Protein AF-A0A4P9Y910-F1 (afdb_monomer_lite)

Organism: Rozella allomycis (strain CSF55) (NCBI:txid988480)

pLDDT: mean 79.02, std 15.88, range [33.16, 93.31]

Radius of gyration: 17.17 Å; chains: 1; bounding box: 32×49×40 Å

Foldseek 3Di:
DVVVVVVVPPPPPPDDDPDPDPVVQQVCCVPPPQVVVCVVCVVVVWNKHKAADDPPPLQDDRFGMWIWTADPDPVGIDTAATEHEDACVLQDDPDPLVVLLVVLVPDPDPVSNRSVVQVVVRVVRCVSNVHNDGHYDRRD

Sequence (140 aa):
SFCDKLEEEILVKEKDFPCSCEAEVEECLRRYIYESVESCLNNMGIKSSIGKPGGESHLIGAVDAIWMTGEATKVYSKPKGTIEVKTPWALGDVGDIIATYQRESQLKEHHHKKIYKAVNQVYGYMSVNSHKYGVLTSYN

Structure (mmCIF, N/CA/C/O backbone):
data_AF-A0A4P9Y910-F1
#
_entry.id   AF-A0A4P9Y910-F1
#
loop_
_atom_site.group_PDB
_atom_site.id
_atom_site.type_symbol
_atom_site.label_atom_id
_atom_site.label_alt_id
_atom_site.label_comp_id
_atom_site.label_asym_id
_atom_site.label_entity_id
_atom_site.label_seq_id
_atom_site.pdbx_PDB_ins_code
_atom_site.Cartn_x
_atom_site.Cartn_y
_atom_site.Cartn_z
_atom_site.occupancy
_atom_site.B_iso_or_equiv
_atom_site.auth_seq_id
_atom_site.auth_comp_id
_atom_site.auth_asym_id
_atom_site.auth_atom_id
_atom_site.pdbx_PDB_model_num
ATOM 1 N N . SER A 1 1 ? 8.762 -36.152 -6.703 1.00 47.84 1 SER A N 1
ATOM 2 C CA . SER A 1 1 ? 8.072 -34.956 -7.207 1.00 47.84 1 SER A CA 1
ATOM 3 C C . SER A 1 1 ? 8.776 -33.750 -6.608 1.00 47.84 1 SER A C 1
ATOM 5 O O . SER A 1 1 ? 9.021 -33.751 -5.412 1.00 47.84 1 SER A O 1
ATOM 7 N N . PHE A 1 2 ? 9.233 -32.801 -7.429 1.00 33.16 2 PHE A N 1
ATOM 8 C CA . PHE A 1 2 ? 9.904 -31.573 -6.965 1.00 33.16 2 PHE A CA 1
ATOM 9 C C . PHE A 1 2 ? 8.909 -30.612 -6.278 1.00 33.16 2 PHE A C 1
ATOM 11 O O . PHE A 1 2 ? 9.324 -29.712 -5.559 1.00 33.16 2 PHE A O 1
ATOM 18 N N . CYS A 1 3 ? 7.603 -30.848 -6.463 1.00 38.75 3 CYS A N 1
ATOM 19 C CA . CYS A 1 3 ? 6.517 -30.084 -5.853 1.00 38.75 3 CYS A CA 1
ATOM 20 C C . CYS A 1 3 ? 6.356 -30.379 -4.356 1.00 38.75 3 CYS A C 1
ATOM 22 O O . CYS A 1 3 ? 6.169 -29.452 -3.582 1.00 38.75 3 CYS A O 1
ATOM 24 N N . ASP A 1 4 ? 6.550 -31.626 -3.928 1.00 39.38 4 ASP A N 1
ATOM 25 C CA . ASP A 1 4 ? 6.285 -32.028 -2.538 1.00 39.38 4 ASP A CA 1
ATOM 26 C C . ASP A 1 4 ? 7.339 -31.468 -1.560 1.00 39.38 4 ASP A C 1
ATOM 28 O O . ASP A 1 4 ? 7.078 -31.313 -0.374 1.00 39.38 4 ASP A O 1
ATOM 32 N N . LYS A 1 5 ? 8.535 -31.118 -2.062 1.00 39.94 5 LYS A N 1
ATOM 33 C CA . LYS A 1 5 ? 9.598 -30.477 -1.265 1.00 39.94 5 LYS A CA 1
ATOM 34 C C . LYS A 1 5 ? 9.425 -28.966 -1.112 1.00 39.94 5 LYS A C 1
ATOM 36 O O . LYS A 1 5 ? 10.033 -28.397 -0.215 1.00 39.94 5 LYS A O 1
ATOM 41 N N . LEU A 1 6 ? 8.633 -28.323 -1.974 1.00 40.09 6 LEU A N 1
ATOM 42 C CA . LEU A 1 6 ? 8.326 -26.895 -1.844 1.00 40.09 6 LEU A CA 1
ATOM 43 C C . LEU A 1 6 ? 7.211 -26.646 -0.817 1.00 40.09 6 LEU A C 1
ATOM 45 O O . LEU A 1 6 ? 7.155 -25.574 -0.224 1.00 40.09 6 LEU A O 1
ATOM 49 N N . GLU A 1 7 ? 6.343 -27.635 -0.594 1.00 42.47 7 GLU A N 1
ATOM 50 C CA . GLU A 1 7 ? 5.250 -27.545 0.381 1.00 42.47 7 GLU A CA 1
ATOM 51 C C . GLU A 1 7 ? 5.733 -27.710 1.835 1.00 42.47 7 GLU A C 1
ATOM 53 O O . GLU A 1 7 ? 5.081 -27.221 2.755 1.00 42.47 7 GLU A O 1
ATOM 58 N N . GLU A 1 8 ? 6.905 -28.318 2.060 1.00 40.69 8 GLU A N 1
ATOM 59 C CA . GLU A 1 8 ? 7.485 -28.486 3.403 1.00 40.69 8 GLU A CA 1
ATOM 60 C C . GLU A 1 8 ? 8.198 -27.232 3.953 1.00 40.69 8 GLU A C 1
ATOM 62 O O . GLU A 1 8 ? 8.390 -27.135 5.165 1.00 40.69 8 GLU A O 1
ATOM 67 N N . GLU A 1 9 ? 8.550 -26.242 3.121 1.00 45.66 9 GLU A N 1
ATOM 68 C CA . GLU A 1 9 ? 9.309 -25.052 3.560 1.00 45.66 9 GLU A CA 1
ATOM 69 C C . GLU A 1 9 ? 8.456 -23.820 3.925 1.00 45.66 9 GLU A C 1
ATOM 71 O O . GLU A 1 9 ? 9.005 -22.805 4.351 1.00 45.66 9 GLU A O 1
ATOM 76 N N . ILE A 1 10 ? 7.121 -23.895 3.855 1.00 48.81 10 ILE A N 1
ATOM 77 C CA . ILE A 1 10 ? 6.226 -22.802 4.299 1.00 48.81 10 ILE A CA 1
ATOM 78 C C . ILE A 1 10 ? 5.144 -23.331 5.249 1.00 48.81 10 ILE A C 1
ATOM 80 O O . ILE A 1 10 ? 3.969 -22.988 5.174 1.00 48.81 10 ILE A O 1
ATOM 84 N N . LEU A 1 11 ? 5.543 -24.166 6.205 1.00 41.91 11 LEU A N 1
ATOM 85 C CA . LEU A 1 11 ? 4.803 -24.322 7.457 1.00 41.91 11 LEU A CA 1
ATOM 86 C C . LEU A 1 11 ? 5.381 -23.323 8.460 1.00 41.91 11 LEU A C 1
ATOM 88 O O . LEU A 1 11 ? 6.145 -23.673 9.363 1.00 41.91 11 LEU A O 1
ATOM 92 N N . VAL A 1 12 ? 5.020 -22.048 8.280 1.00 46.97 12 VAL A N 1
ATOM 93 C CA . VAL A 1 12 ? 5.132 -21.050 9.347 1.00 46.97 12 VAL A CA 1
ATOM 94 C C . VAL A 1 12 ? 4.253 -21.569 10.475 1.00 46.97 12 VAL A C 1
ATOM 96 O O . VAL A 1 12 ? 3.027 -21.521 10.403 1.00 46.97 12 VAL A O 1
ATOM 99 N N . LYS A 1 13 ? 4.885 -22.167 11.487 1.00 42.03 13 LYS A N 1
ATOM 100 C CA . LYS A 1 13 ? 4.205 -22.554 12.716 1.00 42.03 13 LYS A CA 1
ATOM 101 C C . LYS A 1 13 ? 3.514 -21.307 13.254 1.00 42.03 13 LYS A C 1
ATOM 103 O O . LYS A 1 13 ? 4.182 -20.354 13.646 1.00 42.03 13 LYS A O 1
ATOM 108 N N . GLU A 1 14 ? 2.186 -21.336 13.272 1.00 47.53 14 GLU A N 1
ATOM 109 C CA . GLU A 1 14 ? 1.363 -20.437 14.069 1.00 47.53 14 GLU A CA 1
ATOM 110 C C . GLU A 1 14 ? 1.918 -20.426 15.504 1.00 47.53 14 GLU A C 1
ATOM 112 O O . GLU A 1 14 ? 1.683 -21.387 16.238 1.00 47.53 14 GLU A O 1
ATOM 117 N N . LYS A 1 15 ? 2.702 -19.402 15.887 1.00 43.38 15 LYS A N 1
ATOM 118 C CA . LYS A 1 15 ? 2.640 -18.738 17.210 1.00 43.38 15 LYS A CA 1
ATOM 119 C C . LYS A 1 15 ? 3.746 -17.755 17.588 1.00 43.38 15 LYS A C 1
ATOM 121 O O . LYS A 1 15 ? 3.558 -17.105 18.607 1.00 43.38 15 LYS A O 1
ATOM 126 N N . ASP A 1 16 ? 4.795 -17.541 16.804 1.00 50.06 16 ASP A N 1
ATOM 127 C CA . ASP A 1 16 ? 5.765 -16.482 17.114 1.00 50.06 16 ASP A CA 1
ATOM 128 C C . ASP A 1 16 ? 5.910 -15.555 15.910 1.00 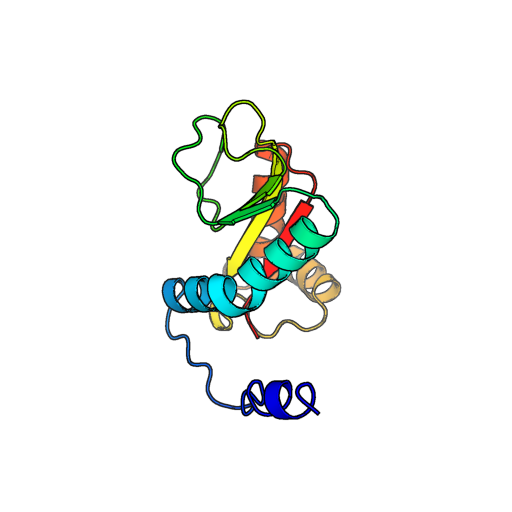50.06 16 ASP A C 1
ATOM 130 O O . ASP A 1 16 ? 6.479 -15.935 14.890 1.00 50.06 16 ASP A O 1
ATOM 134 N N . PHE A 1 17 ? 5.360 -14.343 16.011 1.00 56.03 17 PHE A N 1
ATOM 135 C CA . PHE A 1 17 ? 5.617 -13.284 15.038 1.00 56.03 17 PHE A CA 1
ATOM 136 C C . PHE A 1 17 ? 7.110 -12.932 15.098 1.00 56.03 17 PHE A C 1
ATOM 138 O O . PHE A 1 17 ? 7.552 -12.409 16.122 1.00 56.03 17 PHE A O 1
ATOM 145 N N . PRO A 1 18 ? 7.909 -13.179 14.042 1.00 64.75 18 PRO A N 1
ATOM 146 C CA . PRO A 1 18 ? 9.345 -12.910 14.079 1.00 64.75 18 PRO A CA 1
ATOM 147 C C . PRO A 1 18 ? 9.671 -11.416 13.925 1.00 64.75 18 PRO A C 1
ATOM 149 O O . PRO A 1 18 ? 10.840 -11.046 13.955 1.00 64.75 18 PRO A O 1
ATOM 152 N N . CYS A 1 19 ? 8.660 -10.560 13.740 1.00 71.00 19 CYS A N 1
ATOM 153 C CA . CYS A 1 19 ? 8.831 -9.134 13.498 1.00 71.00 19 CYS A CA 1
ATOM 154 C C . CYS A 1 19 ? 8.508 -8.328 14.765 1.00 71.00 19 CYS A C 1
ATOM 156 O O . CYS A 1 19 ? 7.365 -8.260 15.210 1.00 71.00 19 CYS A O 1
ATOM 158 N N . SER A 1 20 ? 9.525 -7.681 15.315 1.00 74.94 20 SER A N 1
ATOM 159 C CA . SER A 1 20 ? 9.494 -6.753 16.447 1.00 74.94 20 SER A CA 1
ATOM 160 C C . SER A 1 20 ? 9.366 -5.282 16.029 1.00 74.94 20 SER A C 1
ATOM 162 O O . SER A 1 20 ? 9.045 -4.426 16.855 1.00 74.94 20 SER A O 1
ATOM 164 N N . CYS A 1 21 ? 9.589 -4.970 14.748 1.00 77.88 21 CYS A N 1
ATOM 165 C CA . CYS A 1 21 ? 9.527 -3.607 14.221 1.00 77.88 21 CYS A CA 1
ATOM 166 C C . CYS A 1 21 ? 9.016 -3.542 12.771 1.00 77.88 21 CYS A C 1
ATOM 168 O O . CYS A 1 21 ? 8.931 -4.554 12.079 1.00 77.88 21 CYS A O 1
ATOM 170 N N . GLU A 1 22 ? 8.695 -2.332 12.298 1.00 77.19 22 GLU A N 1
ATOM 171 C CA . GLU A 1 22 ? 8.226 -2.088 10.921 1.00 77.19 22 GLU A CA 1
ATOM 172 C C . GLU A 1 22 ? 9.245 -2.530 9.864 1.00 77.19 22 GLU A C 1
ATOM 174 O O . GLU A 1 22 ? 8.857 -3.141 8.876 1.00 77.19 22 GLU A O 1
ATOM 179 N N . ALA A 1 23 ? 10.544 -2.315 10.096 1.00 82.12 23 ALA A N 1
ATOM 180 C CA . ALA A 1 23 ? 11.588 -2.710 9.147 1.00 82.12 23 ALA A CA 1
ATOM 181 C C . ALA A 1 23 ? 11.640 -4.233 8.917 1.00 82.12 23 ALA A C 1
ATOM 183 O O . ALA A 1 23 ? 11.863 -4.685 7.797 1.00 82.12 23 ALA A O 1
ATOM 184 N N . GLU A 1 24 ? 11.399 -5.036 9.957 1.00 83.88 24 GLU A N 1
ATOM 185 C CA . GLU A 1 24 ? 11.332 -6.498 9.828 1.00 83.88 24 GLU A CA 1
ATOM 186 C C . GLU A 1 24 ? 10.066 -6.938 9.087 1.00 83.88 24 GLU A C 1
ATOM 188 O O . GLU A 1 24 ? 10.122 -7.862 8.278 1.00 83.88 24 GLU A O 1
ATOM 193 N N . VAL A 1 25 ? 8.939 -6.250 9.308 1.00 82.75 25 VAL A N 1
ATOM 194 C CA . VAL A 1 25 ? 7.706 -6.485 8.542 1.00 82.75 25 VAL A CA 1
ATOM 195 C C . VAL A 1 25 ? 7.923 -6.169 7.060 1.00 82.75 25 VAL A C 1
ATOM 197 O O . VAL A 1 25 ? 7.529 -6.955 6.200 1.00 82.75 25 VAL A O 1
ATOM 200 N N . GLU A 1 26 ? 8.576 -5.050 6.743 1.00 83.44 26 GLU A N 1
ATOM 201 C CA . GLU A 1 26 ? 8.911 -4.670 5.366 1.00 83.44 26 GLU A CA 1
ATOM 202 C C . GLU A 1 26 ? 9.811 -5.705 4.674 1.00 83.44 26 GLU A C 1
ATOM 204 O O . GLU A 1 26 ? 9.567 -6.048 3.515 1.00 83.44 26 GLU A O 1
ATOM 209 N N . GLU A 1 27 ? 10.826 -6.222 5.372 1.00 85.25 27 GLU A N 1
ATOM 210 C CA . GLU A 1 27 ? 11.735 -7.243 4.838 1.00 85.25 27 GLU A CA 1
ATOM 211 C C . GLU A 1 27 ? 11.003 -8.567 4.576 1.00 85.25 27 GLU A C 1
ATOM 213 O O . GLU A 1 27 ? 11.161 -9.183 3.519 1.00 85.25 27 GLU A O 1
ATOM 218 N N . CYS A 1 28 ? 10.133 -8.990 5.496 1.00 86.12 28 CYS A N 1
ATOM 219 C CA . CYS A 1 28 ? 9.292 -10.163 5.281 1.00 86.12 28 CYS A CA 1
ATOM 220 C C . CYS A 1 28 ? 8.327 -9.970 4.102 1.00 86.12 28 CYS A C 1
ATOM 222 O O . CYS A 1 28 ? 8.207 -10.855 3.253 1.00 86.12 28 CYS A O 1
ATOM 224 N N . LEU A 1 29 ? 7.685 -8.804 3.993 1.00 87.25 29 LEU A N 1
ATOM 225 C CA . LEU A 1 29 ? 6.824 -8.477 2.856 1.00 87.25 29 LEU A CA 1
ATOM 226 C C . LEU A 1 29 ? 7.588 -8.527 1.535 1.00 87.25 29 LEU A C 1
ATOM 228 O O . LEU A 1 29 ? 7.079 -9.101 0.571 1.00 87.25 29 LEU A O 1
ATOM 232 N N . ARG A 1 30 ? 8.810 -7.982 1.491 1.00 89.50 30 ARG A N 1
ATOM 233 C CA . ARG A 1 30 ? 9.679 -8.053 0.313 1.00 89.50 30 ARG A CA 1
ATOM 234 C C . ARG A 1 30 ? 9.896 -9.500 -0.118 1.00 89.50 30 ARG A C 1
ATOM 236 O O . ARG A 1 30 ? 9.565 -9.846 -1.252 1.00 89.50 30 ARG A O 1
ATOM 243 N N . ARG A 1 31 ? 10.410 -10.318 0.799 1.00 86.12 31 ARG A N 1
ATOM 244 C CA . ARG A 1 31 ? 10.873 -11.679 0.519 1.00 86.12 31 ARG A CA 1
ATOM 245 C C . ARG A 1 31 ? 9.742 -12.650 0.197 1.00 86.12 31 ARG A C 1
ATOM 247 O O . ARG A 1 31 ? 9.877 -13.473 -0.700 1.00 86.12 31 ARG A O 1
ATOM 254 N N . TYR A 1 32 ? 8.637 -12.588 0.937 1.00 85.06 32 TYR A N 1
ATOM 255 C CA . TYR A 1 32 ? 7.587 -13.606 0.833 1.00 85.06 32 TYR A CA 1
ATOM 256 C C . TYR A 1 32 ? 6.434 -13.191 -0.082 1.00 85.06 32 TYR A C 1
ATOM 258 O O . TYR A 1 32 ? 5.814 -14.051 -0.710 1.00 85.06 32 TYR A O 1
ATOM 266 N N . ILE A 1 33 ? 6.157 -11.888 -0.202 1.00 88.12 33 ILE A N 1
ATOM 267 C CA . ILE A 1 33 ? 5.006 -11.389 -0.964 1.00 88.12 33 ILE A CA 1
ATOM 268 C C . ILE A 1 33 ? 5.446 -10.644 -2.220 1.00 88.12 33 ILE A C 1
ATOM 270 O O . ILE A 1 33 ? 5.040 -11.022 -3.316 1.00 88.12 33 ILE A O 1
ATOM 274 N N . TYR A 1 34 ? 6.247 -9.585 -2.094 1.00 91.00 34 TYR A N 1
ATOM 275 C CA . TYR A 1 34 ? 6.520 -8.685 -3.217 1.00 91.00 34 TYR A CA 1
ATOM 276 C C . TYR A 1 34 ? 7.275 -9.388 -4.341 1.00 91.00 34 TYR A C 1
ATOM 278 O O . TYR A 1 34 ? 6.819 -9.332 -5.478 1.00 91.00 34 TYR A O 1
ATOM 286 N N . GLU A 1 35 ? 8.355 -10.111 -4.037 1.00 91.75 35 GLU A N 1
ATOM 287 C CA . GLU A 1 35 ? 9.126 -10.858 -5.044 1.00 91.75 35 GLU A CA 1
ATOM 288 C C . GLU A 1 35 ? 8.282 -11.931 -5.749 1.00 91.75 35 GLU A C 1
ATOM 290 O O . GLU A 1 35 ? 8.364 -12.100 -6.971 1.00 91.75 35 GLU A O 1
ATOM 295 N N . SER A 1 36 ? 7.410 -12.613 -5.002 1.00 90.12 36 SER A N 1
ATOM 296 C CA . SER A 1 36 ? 6.471 -13.605 -5.536 1.00 90.12 36 SER A CA 1
ATOM 297 C C . SER A 1 36 ? 5.452 -12.963 -6.483 1.00 90.12 36 SER A C 1
ATOM 299 O O . SER A 1 36 ? 5.243 -13.437 -7.601 1.00 90.12 36 SER A O 1
ATOM 301 N N . VAL A 1 37 ? 4.835 -11.851 -6.067 1.00 90.56 37 VAL A N 1
ATOM 302 C CA . VAL A 1 37 ? 3.859 -11.105 -6.877 1.00 90.56 37 VAL A CA 1
ATOM 303 C C . VAL A 1 37 ? 4.517 -10.522 -8.127 1.00 90.56 37 VAL A C 1
ATOM 305 O O . VAL A 1 37 ? 3.973 -10.663 -9.222 1.00 90.56 37 VAL A O 1
ATOM 308 N N . GLU A 1 38 ? 5.696 -9.913 -7.996 1.00 92.88 38 GLU A N 1
ATOM 309 C CA . GLU A 1 38 ? 6.485 -9.412 -9.124 1.00 92.88 38 GLU A CA 1
ATOM 310 C C . GLU A 1 38 ? 6.809 -10.529 -10.117 1.00 92.88 38 GLU A C 1
ATOM 312 O O . GLU A 1 38 ? 6.594 -10.358 -11.316 1.00 92.88 38 GLU A O 1
ATOM 317 N N . SER A 1 39 ? 7.270 -11.687 -9.634 1.00 92.75 39 SER A N 1
ATOM 318 C CA . SER A 1 39 ? 7.589 -12.847 -10.475 1.00 92.75 39 SER A CA 1
ATOM 319 C C . SER A 1 39 ? 6.367 -13.338 -11.249 1.00 92.75 39 SER A C 1
ATOM 321 O O . SER A 1 39 ? 6.445 -13.541 -12.462 1.00 92.75 39 SER A O 1
ATOM 323 N N . CYS A 1 40 ? 5.215 -13.463 -10.585 1.00 93.31 40 CYS A N 1
ATOM 324 C CA . CYS A 1 40 ? 3.954 -13.816 -11.234 1.00 93.31 40 CYS A CA 1
ATOM 325 C C . CYS A 1 40 ? 3.565 -12.800 -12.317 1.00 93.31 40 CYS A C 1
ATOM 327 O O . CYS A 1 40 ? 3.279 -13.189 -13.449 1.00 93.31 40 CYS A O 1
ATOM 329 N N . LEU A 1 41 ? 3.602 -11.501 -12.008 1.00 91.62 41 LEU A N 1
ATOM 330 C CA . LEU A 1 41 ? 3.265 -10.444 -12.966 1.00 91.62 41 LEU A CA 1
ATOM 331 C C . LEU A 1 41 ? 4.224 -10.429 -14.163 1.00 91.62 41 LEU A C 1
ATOM 333 O O . LEU A 1 41 ? 3.779 -10.331 -15.307 1.00 91.62 41 LEU A O 1
ATOM 337 N N . ASN A 1 42 ? 5.523 -10.599 -13.921 1.00 90.44 42 ASN A N 1
ATOM 338 C CA . ASN A 1 42 ? 6.537 -10.670 -14.970 1.00 90.44 42 ASN A CA 1
ATOM 339 C C . ASN A 1 42 ? 6.323 -11.891 -15.880 1.00 90.44 42 ASN A C 1
ATOM 341 O O . ASN A 1 42 ? 6.389 -11.750 -17.101 1.00 90.44 42 ASN A O 1
ATOM 345 N N . ASN A 1 43 ? 5.974 -13.053 -15.317 1.00 92.62 43 ASN A N 1
ATOM 346 C CA . ASN A 1 43 ? 5.614 -14.252 -16.085 1.00 92.62 43 ASN A CA 1
ATOM 347 C C . ASN A 1 43 ? 4.342 -14.054 -16.928 1.00 92.62 43 ASN A C 1
ATOM 349 O O . ASN A 1 43 ? 4.207 -14.651 -17.993 1.00 92.62 43 ASN A O 1
ATOM 353 N N . MET A 1 44 ? 3.435 -13.173 -16.497 1.00 93.25 44 MET A N 1
ATOM 354 C CA . MET A 1 44 ? 2.264 -12.745 -17.274 1.00 93.25 44 MET A CA 1
ATOM 355 C C . MET A 1 44 ? 2.592 -11.670 -18.329 1.00 93.25 44 MET A C 1
ATOM 357 O O . MET A 1 44 ? 1.687 -11.140 -18.973 1.00 93.25 44 MET A O 1
ATOM 361 N N . GLY A 1 45 ? 3.868 -11.310 -18.508 1.00 90.31 45 GLY A N 1
ATOM 362 C CA . GLY A 1 45 ? 4.312 -10.261 -19.430 1.00 90.31 45 GLY A CA 1
ATOM 363 C C . GLY A 1 45 ? 4.125 -8.834 -18.899 1.00 90.31 45 GLY A C 1
ATOM 364 O O . GLY A 1 45 ? 4.316 -7.869 -19.640 1.00 90.31 45 GLY A O 1
ATOM 365 N N . ILE A 1 46 ? 3.766 -8.671 -17.623 1.00 90.06 46 ILE A N 1
ATOM 366 C CA . ILE A 1 46 ? 3.564 -7.375 -16.974 1.00 90.06 46 ILE A CA 1
ATOM 367 C C . ILE A 1 46 ? 4.828 -7.020 -16.191 1.00 90.06 46 ILE A C 1
ATOM 369 O O . ILE A 1 46 ? 4.945 -7.351 -15.011 1.00 90.06 46 ILE A O 1
ATOM 373 N N . LYS A 1 47 ? 5.751 -6.291 -16.832 1.00 91.31 47 LYS A N 1
ATOM 374 C CA . LYS A 1 47 ? 6.951 -5.754 -16.166 1.00 91.31 47 LYS A CA 1
ATOM 375 C C . LYS A 1 47 ? 6.546 -4.951 -14.930 1.00 91.31 47 LYS A C 1
ATOM 377 O O . LYS A 1 47 ? 5.927 -3.894 -15.077 1.00 91.31 47 LYS A O 1
ATOM 382 N N . SER A 1 48 ? 6.865 -5.467 -13.746 1.00 90.38 48 SER A N 1
ATOM 383 C CA . SER A 1 48 ? 6.409 -4.923 -12.464 1.00 90.38 48 SER A CA 1
ATOM 384 C C . SER A 1 48 ? 7.529 -4.866 -11.435 1.00 90.38 48 SER A C 1
ATOM 386 O O . SER A 1 48 ? 8.403 -5.728 -11.415 1.00 90.38 48 SER A O 1
ATOM 388 N N . SER A 1 49 ? 7.463 -3.861 -10.564 1.00 91.12 49 SER A N 1
ATOM 389 C CA . SER A 1 49 ? 8.321 -3.730 -9.387 1.00 91.12 49 SER A CA 1
ATOM 390 C C . SER A 1 49 ? 7.537 -3.108 -8.239 1.00 91.12 49 SER A C 1
ATOM 392 O O . SER A 1 49 ? 6.768 -2.169 -8.443 1.00 91.12 49 SER A O 1
ATOM 394 N N . ILE A 1 50 ? 7.758 -3.596 -7.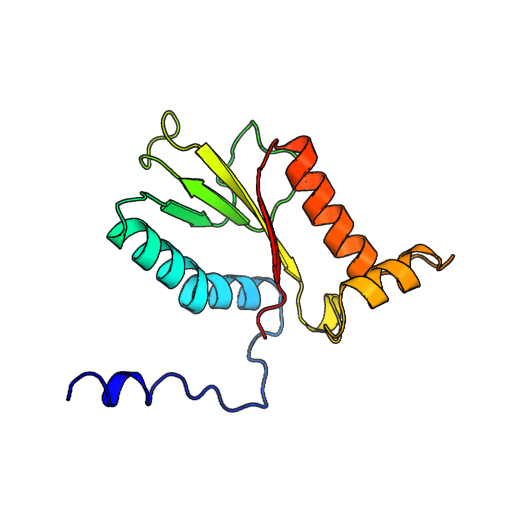035 1.00 91.50 50 ILE A N 1
ATOM 395 C CA . ILE A 1 50 ? 7.181 -3.151 -5.779 1.00 91.50 50 ILE A CA 1
ATOM 396 C C . ILE A 1 50 ? 8.347 -2.778 -4.866 1.00 91.50 50 ILE A C 1
ATOM 398 O O . ILE A 1 50 ? 9.359 -3.474 -4.809 1.00 91.50 50 ILE A O 1
ATOM 402 N N . GLY A 1 51 ? 8.265 -1.664 -4.151 1.00 88.56 51 GLY A N 1
ATOM 403 C CA . GLY A 1 51 ? 9.329 -1.315 -3.218 1.00 88.56 51 GLY A CA 1
ATOM 404 C C . GLY A 1 51 ? 9.240 0.074 -2.640 1.00 88.56 51 GLY A C 1
ATOM 405 O O . GLY A 1 51 ? 8.320 0.825 -2.957 1.00 88.56 51 GLY A O 1
ATOM 406 N N . LYS A 1 52 ? 10.227 0.398 -1.798 1.00 86.38 52 LYS A N 1
ATOM 407 C CA . LYS A 1 52 ? 10.358 1.736 -1.228 1.00 86.38 52 LYS A CA 1
ATOM 408 C C . LYS A 1 52 ? 10.459 2.779 -2.342 1.00 86.38 52 LYS A C 1
ATOM 410 O O . LYS A 1 52 ? 11.146 2.521 -3.336 1.00 86.38 52 LYS A O 1
ATOM 415 N N . PRO A 1 53 ? 9.832 3.950 -2.170 1.00 81.62 53 PRO A N 1
ATOM 416 C CA . PRO A 1 53 ? 10.027 5.058 -3.090 1.00 81.62 53 PRO A CA 1
ATOM 417 C C . PRO A 1 53 ? 11.506 5.471 -3.175 1.00 81.62 53 PRO A C 1
ATOM 419 O O . PRO A 1 53 ? 12.186 5.601 -2.157 1.00 81.62 53 PRO A O 1
ATOM 422 N N . GLY A 1 54 ? 12.010 5.680 -4.389 1.00 65.44 54 GLY A N 1
ATOM 423 C CA . GLY A 1 54 ? 13.390 6.030 -4.716 1.00 65.44 54 GLY A CA 1
ATOM 424 C C . GLY A 1 54 ? 13.567 7.485 -5.164 1.00 65.44 54 GLY A C 1
ATOM 425 O O . GLY A 1 54 ? 14.128 7.749 -6.234 1.00 65.44 54 GLY A O 1
ATOM 426 N N . GLY A 1 55 ? 13.127 8.448 -4.346 1.00 62.19 55 GLY A N 1
ATOM 427 C CA . GLY A 1 55 ? 13.336 9.883 -4.595 1.00 62.19 55 GLY A CA 1
ATOM 428 C C . GLY A 1 55 ? 12.506 10.440 -5.756 1.00 62.19 55 GLY A C 1
ATOM 429 O O . GLY A 1 55 ? 12.928 11.376 -6.440 1.00 62.19 55 GLY A O 1
ATOM 430 N N . GLU A 1 56 ? 11.344 9.849 -6.024 1.00 67.12 56 GLU A N 1
ATOM 431 C CA . GLU A 1 56 ? 10.388 10.346 -7.002 1.00 67.12 56 GLU A CA 1
ATOM 432 C C . GLU A 1 56 ? 9.882 11.729 -6.582 1.00 67.12 56 GLU A C 1
ATOM 434 O O . GLU A 1 56 ? 9.092 11.869 -5.655 1.00 67.12 56 GLU A O 1
ATOM 439 N N . SER A 1 57 ? 10.287 12.768 -7.314 1.00 59.88 57 SER A N 1
ATOM 440 C CA . SER A 1 57 ? 9.870 14.155 -7.057 1.00 59.88 57 SER A CA 1
ATOM 441 C C . SER A 1 57 ? 8.357 14.385 -7.163 1.00 59.88 57 SER A C 1
ATOM 443 O O . SER A 1 57 ? 7.877 15.451 -6.794 1.00 59.88 57 SER A O 1
ATOM 445 N N . HIS A 1 58 ? 7.622 13.423 -7.724 1.00 68.50 58 HIS A N 1
ATOM 446 C CA . HIS A 1 58 ? 6.173 13.472 -7.903 1.00 68.50 58 HIS A CA 1
ATOM 447 C C . HIS A 1 58 ? 5.403 12.730 -6.807 1.00 68.50 58 HIS A C 1
ATOM 449 O O . HIS A 1 58 ? 4.177 12.810 -6.797 1.00 68.50 58 HIS A O 1
ATOM 455 N N . LEU A 1 59 ? 6.087 12.018 -5.906 1.00 78.31 59 LEU A N 1
ATOM 456 C CA . LEU A 1 59 ? 5.421 11.353 -4.801 1.00 78.31 59 LEU A CA 1
ATOM 457 C C . LEU A 1 59 ? 5.181 12.337 -3.656 1.00 78.31 59 LEU A C 1
ATOM 459 O O . LEU A 1 59 ? 6.103 12.966 -3.139 1.00 78.31 59 LEU A O 1
ATOM 463 N N . ILE A 1 60 ? 3.929 12.436 -3.234 1.00 81.19 60 ILE A N 1
ATOM 464 C CA . ILE A 1 60 ? 3.495 13.232 -2.096 1.00 81.19 60 ILE A CA 1
ATOM 465 C C . ILE A 1 60 ? 3.244 12.293 -0.914 1.00 81.19 60 ILE A C 1
ATOM 467 O O . ILE A 1 60 ? 2.365 11.428 -0.963 1.00 81.19 60 ILE A O 1
ATOM 471 N N . GLY A 1 61 ? 3.990 12.526 0.170 1.00 81.25 61 GLY A N 1
ATOM 472 C CA . GLY A 1 61 ? 3.881 11.797 1.434 1.00 81.25 61 GLY A CA 1
ATOM 473 C C . GLY A 1 61 ? 4.938 10.707 1.632 1.00 81.25 61 GLY A C 1
ATOM 474 O O . GLY A 1 61 ? 5.668 10.348 0.713 1.00 81.25 61 GLY A O 1
ATOM 475 N N . ALA A 1 62 ? 5.022 10.196 2.862 1.00 85.44 62 ALA A N 1
ATOM 476 C CA . ALA A 1 62 ? 5.903 9.093 3.238 1.00 85.44 62 ALA A CA 1
ATOM 477 C C . ALA A 1 62 ? 5.178 7.756 3.032 1.00 85.44 62 ALA A C 1
ATOM 479 O O . ALA A 1 62 ? 4.610 7.212 3.968 1.00 85.44 62 ALA A O 1
ATOM 480 N N . VAL A 1 63 ? 5.131 7.295 1.783 1.00 86.62 63 VAL A N 1
ATOM 481 C CA . VAL A 1 63 ? 4.549 5.995 1.427 1.00 86.62 63 VAL A CA 1
ATOM 482 C C . VAL A 1 63 ? 5.553 4.878 1.719 1.00 86.62 63 VAL A C 1
ATOM 484 O O . VAL A 1 63 ? 6.702 4.986 1.290 1.00 86.62 63 VAL A O 1
ATOM 487 N N . ASP A 1 64 ? 5.111 3.792 2.359 1.00 86.88 64 ASP A N 1
ATOM 488 C CA . ASP A 1 64 ? 5.988 2.663 2.711 1.00 86.88 64 ASP A CA 1
ATOM 489 C C . ASP A 1 64 ? 6.490 1.911 1.468 1.00 86.88 64 ASP A C 1
ATOM 491 O O . ASP A 1 64 ? 7.690 1.675 1.301 1.00 86.88 64 ASP A O 1
ATOM 495 N N . ALA A 1 65 ? 5.584 1.571 0.542 1.00 90.12 65 ALA A N 1
ATOM 496 C CA . ALA A 1 65 ? 5.949 0.987 -0.745 1.00 90.12 65 ALA A CA 1
ATOM 497 C C . ALA A 1 65 ? 5.004 1.383 -1.890 1.00 90.12 65 ALA A C 1
ATOM 499 O O . ALA A 1 65 ? 3.822 1.677 -1.710 1.00 90.12 65 ALA A O 1
ATOM 500 N N . ILE A 1 66 ? 5.533 1.361 -3.111 1.00 91.06 66 ILE A N 1
ATOM 501 C CA . ILE A 1 66 ? 4.799 1.663 -4.341 1.00 91.06 66 ILE A CA 1
ATOM 502 C C . ILE A 1 66 ? 4.899 0.470 -5.276 1.00 91.06 66 ILE A C 1
ATOM 504 O O . ILE A 1 66 ? 5.974 -0.096 -5.461 1.00 91.06 66 ILE A O 1
ATOM 508 N N . TRP A 1 67 ? 3.783 0.130 -5.914 1.00 91.62 67 TRP A N 1
ATOM 509 C CA . TRP A 1 67 ? 3.765 -0.764 -7.062 1.00 91.62 67 TRP A CA 1
ATOM 510 C C . TRP A 1 67 ? 3.851 0.040 -8.359 1.00 91.62 67 TRP A C 1
ATOM 512 O O . TRP A 1 67 ? 2.996 0.880 -8.649 1.00 91.62 67 TRP A O 1
ATOM 522 N N . MET A 1 68 ? 4.864 -0.263 -9.161 1.00 89.69 68 MET A N 1
ATOM 523 C CA . MET A 1 68 ? 5.132 0.310 -10.472 1.00 89.69 68 MET A CA 1
ATOM 524 C C . MET A 1 68 ? 4.991 -0.765 -11.553 1.00 89.69 68 MET A C 1
ATOM 526 O O . MET A 1 68 ? 5.322 -1.931 -11.339 1.00 89.69 68 MET A O 1
ATOM 530 N N . THR A 1 69 ? 4.571 -0.358 -12.749 1.00 89.69 69 THR A N 1
ATOM 531 C CA . THR A 1 69 ? 4.676 -1.194 -13.957 1.00 89.69 69 THR A CA 1
ATOM 532 C C . THR A 1 69 ? 5.376 -0.441 -15.074 1.00 89.69 69 THR A C 1
ATOM 534 O O . THR A 1 69 ? 5.228 0.778 -15.158 1.00 89.69 69 THR A O 1
ATOM 537 N N . GLY A 1 70 ? 5.996 -1.159 -16.000 1.00 83.38 70 GLY A N 1
ATOM 538 C CA . GLY A 1 70 ? 6.703 -0.593 -17.145 1.00 83.38 70 GLY A CA 1
ATOM 539 C C . GLY A 1 70 ? 8.177 -0.970 -17.125 1.00 83.38 70 GLY A C 1
ATOM 540 O O . GLY A 1 70 ? 8.612 -1.779 -16.311 1.00 83.38 70 GLY A O 1
ATOM 541 N N . GLU A 1 71 ? 8.957 -0.426 -18.052 1.00 69.25 71 GLU A N 1
ATOM 542 C CA . GLU A 1 71 ? 10.396 -0.698 -18.078 1.00 69.25 71 GLU A CA 1
ATOM 543 C C . GLU A 1 71 ? 11.105 0.041 -16.938 1.00 69.25 71 GLU A C 1
ATOM 545 O O . GLU A 1 71 ? 10.705 1.147 -16.582 1.00 69.25 71 GLU A O 1
ATOM 550 N N . ALA A 1 72 ? 12.179 -0.545 -16.394 1.00 58.53 72 ALA A N 1
ATOM 551 C CA . ALA A 1 72 ? 12.932 -0.048 -15.230 1.00 58.53 72 ALA A CA 1
ATOM 552 C C . ALA A 1 72 ? 13.586 1.343 -15.412 1.00 58.53 72 ALA A C 1
ATOM 554 O O . ALA A 1 72 ? 14.293 1.835 -1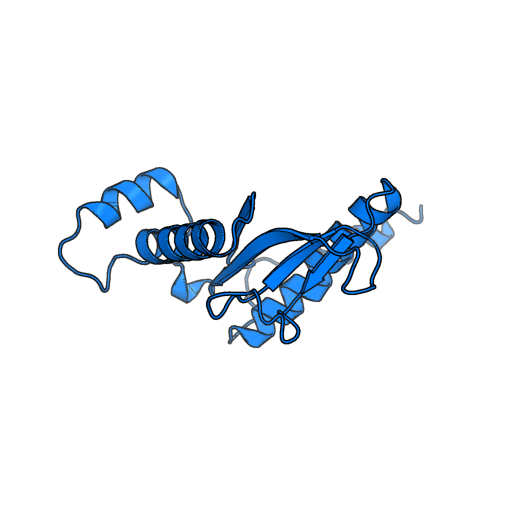4.537 1.00 58.53 72 ALA A O 1
ATOM 555 N N . THR A 1 73 ? 13.365 2.001 -16.547 1.00 60.88 73 THR A N 1
ATOM 556 C CA . THR A 1 73 ? 13.740 3.397 -16.765 1.00 60.88 73 THR A CA 1
ATOM 557 C C . THR A 1 73 ? 12.649 4.330 -16.233 1.00 60.88 73 THR A C 1
ATOM 559 O O . THR A 1 73 ? 11.470 4.129 -16.529 1.00 60.88 73 THR A O 1
ATOM 562 N N . LYS A 1 74 ? 13.036 5.419 -15.554 1.00 62.12 74 LYS A N 1
ATOM 563 C CA . LYS A 1 74 ? 12.115 6.430 -14.985 1.00 62.12 74 LYS A CA 1
ATOM 564 C C . LYS A 1 74 ? 11.087 7.015 -15.969 1.00 62.12 74 LYS A C 1
ATOM 566 O O . LYS A 1 74 ? 10.086 7.567 -15.537 1.00 62.12 74 LYS A O 1
ATOM 571 N N . VAL A 1 75 ? 11.342 6.931 -17.275 1.00 62.91 75 VAL A N 1
ATOM 572 C CA . VAL A 1 75 ? 10.472 7.492 -18.323 1.00 62.91 75 VAL A CA 1
ATOM 573 C C . VAL A 1 75 ? 9.277 6.581 -18.636 1.00 62.91 75 VAL A C 1
ATOM 575 O O . VAL A 1 75 ? 8.217 7.067 -19.024 1.00 62.91 75 VAL A O 1
ATOM 578 N N . TYR A 1 76 ? 9.428 5.266 -18.456 1.00 67.81 76 TYR A N 1
ATOM 579 C CA . TYR A 1 76 ? 8.413 4.277 -18.835 1.00 67.81 76 TYR A CA 1
ATOM 580 C C . TYR A 1 76 ? 7.767 3.570 -17.643 1.00 67.81 76 TYR A C 1
ATOM 582 O O . TYR A 1 76 ? 6.783 2.851 -17.836 1.00 67.81 76 TYR A O 1
ATOM 590 N N . SER A 1 77 ? 8.267 3.788 -16.426 1.00 78.69 77 SER A N 1
ATOM 591 C CA . SER A 1 77 ? 7.630 3.295 -15.211 1.00 78.69 77 SER A CA 1
ATOM 592 C C . SER A 1 77 ? 6.423 4.164 -14.841 1.00 78.69 77 SER A C 1
ATOM 594 O O . SER A 1 77 ? 6.468 5.393 -14.857 1.00 78.69 77 SER A O 1
ATOM 596 N N . LYS A 1 78 ? 5.298 3.518 -14.534 1.00 84.19 78 LYS A N 1
ATOM 597 C CA . LYS A 1 78 ? 4.053 4.173 -14.118 1.00 84.19 78 LYS A CA 1
ATOM 598 C C . LYS A 1 78 ? 3.612 3.614 -12.773 1.00 84.19 78 LYS A C 1
ATOM 600 O O . LYS A 1 78 ? 3.450 2.389 -12.689 1.00 84.19 78 LYS A O 1
ATOM 605 N N . PRO A 1 79 ? 3.354 4.463 -11.768 1.00 87.19 79 PRO A N 1
ATOM 606 C CA . PRO A 1 79 ? 2.802 3.984 -10.517 1.00 87.19 79 PRO A CA 1
ATOM 607 C C . PRO A 1 79 ? 1.392 3.438 -10.729 1.00 87.19 79 PRO A C 1
ATOM 609 O O . PRO A 1 79 ? 0.602 3.951 -11.528 1.00 87.19 79 PRO A O 1
ATOM 612 N N . LYS A 1 80 ? 1.092 2.347 -10.031 1.00 89.06 80 LYS A N 1
ATOM 613 C CA . LYS A 1 80 ? -0.205 1.665 -10.048 1.00 89.06 80 LYS A CA 1
ATOM 614 C C . LYS A 1 80 ? -0.882 1.694 -8.700 1.00 89.06 80 LYS A C 1
ATOM 616 O O . LYS A 1 80 ? -2.103 1.855 -8.659 1.00 89.06 80 LYS A O 1
ATOM 621 N N . GLY A 1 81 ? -0.111 1.559 -7.629 1.00 89.69 81 GLY A N 1
ATOM 622 C CA . GLY A 1 81 ? -0.674 1.514 -6.295 1.00 89.69 81 GLY A CA 1
ATOM 623 C C . GLY A 1 81 ? 0.286 1.934 -5.200 1.00 89.69 81 GLY A C 1
ATOM 624 O O . GLY A 1 81 ? 1.501 1.844 -5.354 1.00 89.69 81 GLY A O 1
ATOM 625 N N . THR A 1 82 ? -0.310 2.363 -4.095 1.00 91.25 82 THR A N 1
ATOM 626 C CA . THR A 1 82 ? 0.355 2.577 -2.809 1.00 91.25 82 THR A CA 1
ATOM 627 C C . THR A 1 82 ? 0.119 1.365 -1.919 1.00 91.25 82 THR A C 1
ATOM 629 O O . THR A 1 82 ? -0.992 0.836 -1.875 1.00 91.25 82 THR A O 1
ATOM 632 N N . ILE A 1 83 ? 1.149 0.955 -1.192 1.00 90.56 83 ILE A N 1
ATOM 633 C CA . ILE A 1 83 ? 1.072 -0.058 -0.149 1.00 90.56 83 ILE A CA 1
ATOM 634 C C . ILE A 1 83 ? 1.480 0.613 1.160 1.00 90.56 83 ILE A C 1
ATOM 636 O O . ILE A 1 83 ? 2.576 1.160 1.252 1.00 90.56 83 ILE A O 1
ATOM 640 N N . GLU A 1 84 ? 0.578 0.577 2.135 1.00 89.75 84 GLU A N 1
ATOM 641 C CA . GLU A 1 84 ? 0.831 0.991 3.512 1.00 89.75 84 GLU A CA 1
ATOM 642 C C . GLU A 1 84 ? 0.956 -0.253 4.385 1.00 89.75 84 GLU A C 1
ATOM 644 O O . GLU A 1 84 ? 0.109 -1.158 4.351 1.00 89.75 84 GLU A O 1
ATOM 649 N N . VAL A 1 85 ? 2.006 -0.274 5.191 1.00 86.75 85 VAL A N 1
ATOM 650 C CA . VAL A 1 85 ? 2.336 -1.356 6.099 1.00 86.75 85 VAL A CA 1
ATOM 651 C C . VAL A 1 85 ? 2.078 -0.879 7.522 1.00 86.75 85 VAL A C 1
ATOM 653 O O . VAL A 1 85 ? 2.479 0.206 7.941 1.00 86.75 85 VAL A O 1
ATOM 656 N N . LYS A 1 86 ? 1.371 -1.697 8.299 1.00 83.75 86 LYS A N 1
ATOM 657 C CA . LYS A 1 86 ? 1.210 -1.475 9.737 1.00 83.75 86 LYS A CA 1
ATOM 658 C C . LYS A 1 86 ? 1.634 -2.717 10.477 1.00 83.75 86 LYS A C 1
ATOM 660 O O . LYS A 1 86 ? 1.225 -3.809 10.131 1.00 83.75 86 LYS A O 1
ATOM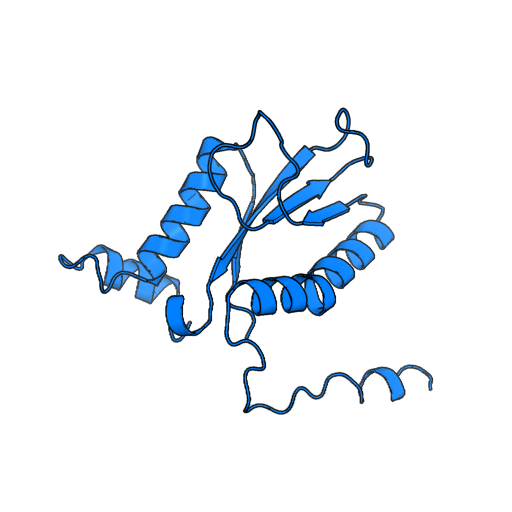 665 N N . THR A 1 87 ? 2.410 -2.569 11.535 1.00 78.69 87 THR A N 1
ATOM 666 C CA . THR A 1 87 ? 2.696 -3.710 12.409 1.00 78.69 87 THR A CA 1
ATOM 667 C C . THR A 1 87 ? 1.398 -4.275 13.008 1.00 78.69 87 THR A C 1
ATOM 669 O O . THR A 1 87 ? 0.453 -3.506 13.241 1.00 78.69 87 THR A O 1
ATOM 672 N N . PRO A 1 88 ? 1.320 -5.588 13.301 1.00 73.62 88 PRO A N 1
ATOM 673 C CA . PRO A 1 88 ? 0.106 -6.204 13.844 1.00 73.62 88 PRO A CA 1
ATOM 674 C C . PRO A 1 88 ? -0.441 -5.492 15.091 1.00 73.62 88 PRO A C 1
ATOM 676 O O . PRO A 1 88 ? -1.644 -5.292 15.227 1.00 73.62 88 PRO A O 1
ATOM 679 N N . TRP A 1 89 ? 0.426 -4.992 15.976 1.00 72.19 89 TRP A N 1
ATOM 680 C CA . TRP A 1 89 ? 0.005 -4.229 17.161 1.00 72.19 89 TRP A CA 1
ATOM 681 C C . TRP A 1 89 ? -0.479 -2.804 16.843 1.00 72.19 89 TRP A C 1
ATOM 683 O O . TRP A 1 89 ? -1.338 -2.262 17.556 1.00 72.19 89 TRP A O 1
ATOM 693 N N . ALA A 1 90 ? 0.041 -2.181 15.781 1.00 75.38 90 ALA A N 1
ATOM 694 C CA . ALA A 1 90 ? -0.401 -0.867 15.325 1.00 75.38 90 ALA A CA 1
ATOM 695 C C . ALA A 1 90 ? -1.778 -0.934 14.654 1.00 75.38 90 ALA A C 1
ATOM 697 O O . ALA A 1 90 ? -2.585 -0.025 14.857 1.00 75.38 90 ALA A O 1
ATOM 698 N N . LEU A 1 91 ? -2.066 -2.015 13.923 1.00 76.62 91 LEU A N 1
ATOM 699 C CA . LEU A 1 91 ? -3.356 -2.225 13.264 1.00 76.62 91 LEU A CA 1
ATOM 700 C C . LEU A 1 91 ? -4.403 -2.858 14.200 1.00 76.62 91 LEU A C 1
ATOM 702 O O . LEU A 1 91 ? -5.578 -2.502 14.131 1.00 76.62 91 LEU A O 1
ATOM 706 N N . GLY A 1 92 ? -3.959 -3.690 15.149 1.00 71.62 92 GLY A N 1
ATOM 707 C CA . GLY A 1 92 ? -4.818 -4.509 16.008 1.00 71.62 92 GLY A CA 1
ATOM 708 C C . GLY A 1 92 ? -5.363 -5.738 15.275 1.00 71.62 92 GLY A C 1
ATOM 709 O O . GLY A 1 92 ? -4.998 -5.998 14.130 1.00 71.62 92 GLY A O 1
ATOM 710 N N . ASP A 1 93 ? -6.258 -6.483 15.928 1.00 71.19 93 ASP A N 1
ATOM 711 C CA . ASP A 1 93 ? -6.921 -7.630 15.302 1.00 71.19 93 ASP A CA 1
ATOM 712 C C . ASP A 1 93 ? -7.781 -7.173 14.116 1.00 71.19 93 ASP A C 1
ATOM 714 O O . ASP A 1 93 ? -8.786 -6.468 14.267 1.00 71.19 93 ASP A O 1
ATOM 718 N N . VAL A 1 94 ? -7.383 -7.592 12.916 1.00 67.38 94 VAL A N 1
ATOM 719 C CA . VAL A 1 94 ? -8.078 -7.274 11.668 1.00 67.38 94 VAL A CA 1
ATOM 720 C C . VAL A 1 94 ? -9.228 -8.262 11.477 1.00 67.38 94 VAL A C 1
ATOM 722 O O . VAL A 1 94 ? -9.112 -9.261 10.776 1.00 67.38 94 VAL A O 1
ATOM 725 N N . GLY A 1 95 ? -10.340 -8.000 12.162 1.00 76.25 95 GLY A N 1
ATOM 726 C CA . GLY A 1 95 ? -11.611 -8.683 11.918 1.00 76.25 95 GLY A CA 1
ATOM 727 C C . GLY A 1 95 ? -12.330 -8.108 10.693 1.00 76.25 95 GLY A C 1
ATOM 728 O O . GLY A 1 95 ? -11.733 -7.834 9.654 1.00 76.25 95 GLY A O 1
ATOM 729 N N . ASP A 1 96 ? -13.631 -7.853 10.823 1.00 87.06 96 ASP A N 1
ATOM 730 C CA . ASP A 1 96 ? -14.380 -7.117 9.802 1.00 87.06 96 ASP A CA 1
ATOM 731 C C . ASP A 1 96 ? -13.883 -5.659 9.718 1.00 87.06 96 ASP A C 1
ATOM 733 O O . ASP A 1 96 ? -14.201 -4.811 10.568 1.00 87.06 96 ASP A O 1
ATOM 737 N N . ILE A 1 97 ? -13.075 -5.381 8.688 1.00 86.62 97 ILE A N 1
ATOM 738 C CA . ILE A 1 97 ? -12.484 -4.065 8.415 1.00 86.62 97 ILE A CA 1
ATOM 739 C C . ILE A 1 97 ? -13.573 -3.014 8.195 1.00 86.62 97 ILE A C 1
ATOM 741 O O . ILE A 1 97 ? -13.441 -1.895 8.691 1.00 86.62 97 ILE A O 1
ATOM 745 N N . ILE A 1 98 ? -14.655 -3.350 7.486 1.00 89.94 98 ILE A N 1
ATOM 746 C CA . ILE A 1 98 ? -15.710 -2.390 7.140 1.00 89.94 98 ILE A CA 1
ATOM 747 C C . ILE A 1 98 ? -16.485 -2.014 8.398 1.00 89.94 98 ILE A C 1
ATOM 749 O O . ILE A 1 98 ? -16.630 -0.826 8.702 1.00 89.94 98 ILE A O 1
ATOM 753 N N . ALA A 1 99 ? -16.929 -3.009 9.168 1.00 91.12 99 ALA A N 1
ATOM 754 C CA . ALA A 1 99 ? -17.638 -2.765 10.419 1.00 91.12 99 ALA A CA 1
ATOM 755 C C . ALA A 1 99 ? -16.764 -1.982 11.410 1.00 91.12 99 ALA A C 1
ATOM 757 O O . ALA A 1 99 ? -17.248 -1.094 12.116 1.00 91.12 99 ALA A O 1
ATOM 758 N N . THR A 1 100 ? -15.461 -2.273 11.448 1.00 90.88 100 THR A N 1
ATOM 759 C CA . THR A 1 100 ? -14.521 -1.571 12.326 1.00 90.88 100 THR A CA 1
ATOM 760 C C . THR A 1 100 ? -14.273 -0.139 11.883 1.00 90.88 100 THR A C 1
ATOM 762 O O . THR A 1 100 ? -14.362 0.761 12.714 1.00 90.88 100 THR A O 1
ATOM 765 N N . TYR A 1 101 ? -14.080 0.105 10.587 1.00 92.19 101 TYR A N 1
ATOM 766 C CA . TYR A 1 101 ? -13.979 1.455 10.038 1.00 92.19 101 TYR A CA 1
ATOM 767 C C . TYR A 1 101 ? -15.218 2.294 10.374 1.00 92.19 101 TYR A C 1
ATOM 769 O O . TYR A 1 101 ? -15.097 3.418 10.863 1.00 92.19 101 TYR A O 1
ATOM 777 N N . GLN A 1 102 ? -16.417 1.740 10.164 1.00 92.81 102 GLN A N 1
ATOM 778 C CA . GLN A 1 102 ? -17.673 2.428 10.464 1.00 92.81 102 GLN A CA 1
ATOM 779 C C . GLN A 1 102 ? -17.786 2.764 11.951 1.00 92.81 102 GLN A C 1
ATOM 781 O O . GLN A 1 102 ? -18.068 3.911 12.298 1.00 92.81 102 GLN A O 1
ATOM 786 N N . ARG A 1 103 ? -17.498 1.802 12.834 1.00 91.25 103 ARG A N 1
ATOM 787 C CA . ARG A 1 103 ? -17.505 2.009 14.287 1.00 91.25 103 ARG A CA 1
ATOM 788 C C . ARG A 1 103 ? -16.522 3.101 14.706 1.00 91.25 103 ARG A C 1
ATOM 790 O O . ARG A 1 103 ? -16.900 4.028 15.417 1.00 91.25 103 ARG A O 1
ATOM 797 N N . GLU A 1 104 ? -15.279 3.021 14.237 1.00 92.62 104 GLU A N 1
ATOM 798 C CA . GLU A 1 104 ? -14.225 3.982 14.568 1.00 92.62 104 GLU A CA 1
ATOM 799 C C . GLU A 1 104 ? -14.494 5.385 14.001 1.00 92.62 104 GLU A C 1
ATOM 801 O O . GLU A 1 104 ? -14.134 6.382 14.633 1.00 92.62 104 GLU A O 1
ATOM 806 N N . SER A 1 105 ? -15.174 5.492 12.851 1.00 92.00 105 SER A N 1
ATOM 807 C CA . SER A 1 105 ? -15.536 6.784 12.249 1.00 92.00 105 SER A CA 1
ATOM 808 C C . SER A 1 105 ? -16.379 7.656 13.189 1.00 92.00 105 SER A C 1
ATOM 810 O O . SER A 1 105 ? -16.201 8.874 13.216 1.00 92.00 105 SER A O 1
ATOM 812 N N . GLN A 1 106 ? -17.214 7.027 14.024 1.00 93.00 106 GLN A N 1
ATOM 813 C CA . GLN A 1 106 ? -18.139 7.689 14.948 1.00 93.00 106 GLN A CA 1
ATOM 814 C C . GLN A 1 106 ? -17.525 8.010 16.318 1.00 93.00 106 GLN A C 1
ATOM 816 O O . GLN A 1 106 ? -18.111 8.762 17.100 1.00 93.00 106 GLN A O 1
ATOM 821 N N . LEU A 1 107 ? -16.351 7.457 16.643 1.00 89.50 107 LEU A N 1
ATOM 822 C CA . LEU A 1 107 ? -15.697 7.731 17.923 1.00 89.50 107 LEU A CA 1
ATOM 823 C C . LEU A 1 107 ? -15.265 9.202 17.995 1.00 89.50 107 LEU A C 1
ATOM 825 O O . LEU A 1 107 ? -14.828 9.788 17.006 1.00 89.50 107 LEU A O 1
ATOM 829 N N . LYS A 1 108 ? -15.341 9.816 19.177 1.00 84.81 108 LYS A N 1
ATOM 830 C CA . LYS A 1 108 ? -14.813 11.178 19.387 1.00 84.81 108 LYS A CA 1
ATOM 831 C C . LYS A 1 108 ? -13.305 11.174 19.636 1.00 84.81 108 LYS A C 1
ATOM 833 O O . LYS A 1 108 ? -12.602 12.103 19.257 1.00 84.81 108 LYS A O 1
ATOM 838 N N . GLU A 1 109 ? -12.804 10.105 20.242 1.00 83.44 109 GLU A N 1
ATOM 839 C CA . GLU A 1 109 ? -11.410 9.968 20.646 1.00 83.44 109 GLU A CA 1
ATOM 840 C C . GLU A 1 109 ? -10.531 9.454 19.504 1.00 83.44 109 GLU A C 1
ATOM 842 O O . GLU A 1 109 ? -10.780 8.401 18.923 1.00 83.44 109 GLU A O 1
ATOM 847 N N . HIS A 1 110 ? -9.462 10.186 19.187 1.00 72.56 110 HIS A N 1
ATOM 848 C CA . HIS A 1 110 ? -8.576 9.860 18.065 1.00 72.56 110 HIS A CA 1
ATOM 849 C C . HIS A 1 110 ? -7.666 8.644 18.296 1.00 72.56 110 HIS A C 1
ATOM 851 O O . HIS A 1 110 ? -7.171 8.069 17.325 1.00 72.56 110 HIS A O 1
ATOM 857 N N . HIS A 1 111 ? -7.376 8.275 19.542 1.00 73.75 111 HIS A N 1
ATOM 858 C CA . HIS A 1 111 ? -6.440 7.192 19.866 1.00 73.75 111 HIS A CA 1
ATOM 859 C C . HIS A 1 111 ? -7.053 5.794 19.668 1.00 73.75 111 HIS A C 1
ATOM 861 O O . HIS A 1 111 ? -6.319 4.831 19.479 1.00 73.75 111 HIS A O 1
ATOM 867 N N . HIS A 1 112 ? -8.382 5.702 19.582 1.00 78.50 112 HIS A N 1
ATOM 868 C CA . HIS A 1 112 ? -9.130 4.463 19.348 1.00 78.50 112 HIS A CA 1
ATOM 869 C C . HIS A 1 112 ? -9.535 4.250 17.873 1.00 78.50 112 HIS A C 1
ATOM 871 O O . HIS A 1 112 ? -10.453 3.491 17.594 1.00 78.50 112 HIS A O 1
ATOM 877 N N . LYS A 1 113 ? -8.886 4.944 16.926 1.00 88.06 113 LYS A N 1
ATOM 878 C CA . LYS A 1 113 ? -9.236 4.949 15.490 1.00 88.06 113 LYS A CA 1
ATOM 879 C C . LYS A 1 113 ? -8.158 4.312 14.604 1.00 88.06 113 LYS A C 1
ATOM 881 O O . LYS A 1 113 ? -7.657 4.979 13.696 1.00 88.06 113 LYS A O 1
ATOM 886 N N . LYS A 1 114 ? -7.706 3.095 14.918 1.00 88.62 114 LYS A N 1
ATOM 887 C CA . LYS A 1 114 ? -6.550 2.475 14.243 1.00 88.62 114 LYS A CA 1
ATOM 888 C C . LYS A 1 114 ? -6.845 2.183 12.769 1.00 88.62 114 LYS A C 1
ATOM 890 O O . LYS A 1 114 ? -6.156 2.715 11.896 1.00 88.62 114 LYS A O 1
ATOM 895 N N . ILE A 1 115 ? -7.902 1.419 12.493 1.00 90.06 115 ILE A N 1
ATOM 896 C CA . ILE A 1 115 ? -8.313 1.049 11.130 1.00 90.06 115 ILE A CA 1
ATOM 897 C C . ILE A 1 115 ? -8.743 2.283 10.337 1.00 90.06 115 ILE A C 1
ATOM 899 O O . ILE A 1 115 ? -8.306 2.480 9.207 1.00 90.06 115 ILE A O 1
ATOM 903 N N . TYR A 1 116 ? -9.553 3.158 10.929 1.00 91.12 116 TYR A N 1
ATOM 904 C CA . TYR A 1 116 ? -10.027 4.388 10.304 1.00 91.12 116 TYR A CA 1
ATOM 905 C C . TYR A 1 116 ? -8.868 5.282 9.855 1.00 91.12 116 TYR A C 1
ATOM 907 O O . TYR A 1 116 ? -8.891 5.809 8.742 1.00 91.12 116 TYR A O 1
ATOM 915 N N . LYS A 1 117 ? -7.834 5.442 10.690 1.00 90.44 117 LYS A N 1
ATOM 916 C CA . LYS A 1 117 ? -6.637 6.209 10.322 1.00 90.44 117 LYS A CA 1
ATOM 917 C C . LYS A 1 117 ? -5.854 5.534 9.203 1.00 90.44 117 LYS A C 1
ATOM 919 O O . LYS A 1 117 ? -5.539 6.211 8.232 1.00 90.44 117 LYS A O 1
ATOM 924 N N . ALA A 1 118 ? -5.583 4.236 9.317 1.00 90.50 118 ALA A N 1
ATOM 925 C CA . ALA A 1 118 ? -4.805 3.504 8.321 1.00 90.50 1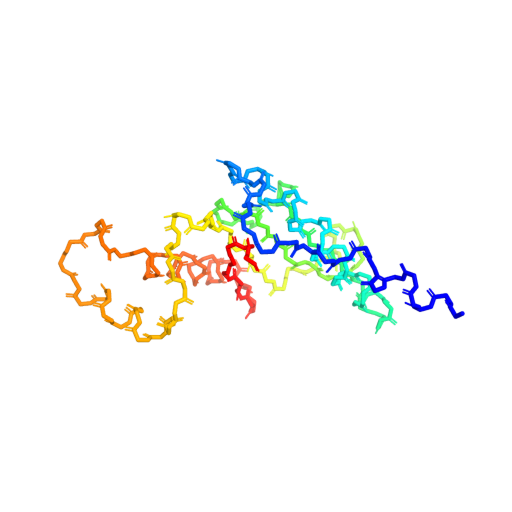18 ALA A CA 1
ATOM 926 C C . ALA A 1 118 ? -5.488 3.504 6.940 1.00 90.50 118 ALA A C 1
ATOM 928 O O . ALA A 1 118 ? -4.858 3.816 5.933 1.00 90.50 118 ALA A O 1
ATOM 929 N N . VAL A 1 119 ? -6.802 3.262 6.889 1.00 91.81 119 VAL A N 1
ATOM 930 C CA . VAL A 1 119 ? -7.583 3.316 5.641 1.00 91.81 119 VAL A CA 1
ATOM 931 C C . VAL A 1 119 ? -7.575 4.721 5.036 1.00 91.81 119 VAL A C 1
ATOM 933 O O . VAL A 1 119 ? -7.339 4.875 3.839 1.00 91.81 119 VAL A O 1
ATOM 936 N N . ASN A 1 120 ? -7.791 5.763 5.845 1.00 93.06 120 ASN A N 1
ATOM 937 C CA . ASN A 1 120 ? -7.769 7.139 5.341 1.00 93.06 120 ASN A CA 1
ATOM 938 C C . ASN A 1 120 ? -6.371 7.583 4.897 1.00 93.06 120 ASN A C 1
ATOM 940 O O . ASN A 1 120 ? -6.262 8.407 3.993 1.00 93.06 120 ASN A O 1
ATOM 944 N N . GLN A 1 121 ? -5.314 7.042 5.500 1.00 91.12 121 GLN A N 1
ATOM 945 C CA . GLN A 1 121 ? -3.940 7.288 5.078 1.00 91.12 121 GLN A CA 1
ATOM 946 C C . GLN A 1 121 ? -3.688 6.705 3.681 1.00 91.12 121 GLN A C 1
ATOM 948 O O . GLN A 1 121 ? -3.265 7.440 2.788 1.00 91.12 121 GLN A O 1
ATOM 953 N N . VAL A 1 122 ? -4.057 5.438 3.453 1.00 92.69 122 VAL A N 1
ATOM 954 C CA . VAL A 1 122 ? -3.990 4.802 2.125 1.00 92.69 122 VAL A CA 1
ATOM 955 C C . VAL A 1 122 ? -4.797 5.599 1.101 1.00 92.69 122 VAL A C 1
ATOM 957 O O . VAL A 1 122 ? -4.277 5.945 0.042 1.00 92.69 122 VAL A O 1
ATOM 960 N N . TYR A 1 123 ? -6.044 5.954 1.429 1.00 92.06 123 TYR A N 1
ATOM 961 C CA . TYR A 1 123 ? -6.894 6.763 0.552 1.00 92.06 123 TYR A CA 1
ATOM 962 C C . TYR A 1 123 ? -6.278 8.135 0.243 1.00 92.06 123 TYR A C 1
ATOM 964 O O . TYR A 1 123 ? -6.318 8.595 -0.902 1.00 92.06 123 TYR A O 1
ATOM 972 N N . GLY A 1 124 ? -5.682 8.779 1.248 1.00 91.38 124 GLY A N 1
ATOM 973 C CA . GLY A 1 124 ? -4.965 10.037 1.100 1.00 91.38 124 GLY A CA 1
ATOM 974 C C . GLY A 1 124 ? -3.849 9.914 0.071 1.00 91.38 124 GLY A C 1
ATOM 975 O O . GLY A 1 124 ? -3.856 10.654 -0.911 1.00 91.38 124 GLY A O 1
ATOM 976 N N . TYR A 1 125 ? -2.955 8.935 0.235 1.00 92.06 125 TYR A N 1
ATOM 977 C CA . TYR A 1 125 ? -1.856 8.695 -0.702 1.00 92.06 125 TYR A CA 1
ATOM 978 C C . TYR A 1 125 ? -2.331 8.327 -2.102 1.00 92.06 125 TYR A C 1
ATOM 980 O O . TYR A 1 125 ? -1.774 8.839 -3.073 1.00 92.06 125 TYR A O 1
ATOM 988 N N . MET A 1 126 ? -3.371 7.499 -2.223 1.00 92.44 126 MET A N 1
ATOM 989 C CA . MET A 1 126 ? -3.970 7.193 -3.521 1.00 92.44 126 MET A CA 1
ATOM 990 C C . MET A 1 126 ? -4.446 8.461 -4.226 1.00 92.44 126 MET A C 1
ATOM 992 O O . MET A 1 126 ? -4.143 8.667 -5.400 1.00 92.44 126 MET A O 1
ATOM 996 N N . SER A 1 127 ? -5.154 9.322 -3.494 1.00 90.25 127 SER A N 1
ATOM 997 C CA . SER A 1 127 ? -5.750 10.543 -4.032 1.00 90.25 127 SER A CA 1
ATOM 998 C C . SER A 1 127 ? -4.686 11.543 -4.474 1.00 90.25 127 SER A C 1
ATOM 1000 O O . SER A 1 127 ? -4.741 12.034 -5.600 1.00 90.25 127 SER A O 1
ATOM 1002 N N . VAL A 1 128 ? -3.692 11.829 -3.624 1.00 88.19 128 VAL A N 1
ATOM 1003 C CA . VAL A 1 128 ? -2.676 12.849 -3.939 1.00 88.19 128 VAL A CA 1
ATOM 1004 C C . VAL A 1 128 ? -1.686 12.395 -5.010 1.00 88.19 128 VAL A C 1
ATOM 1006 O O . VAL A 1 128 ? -1.192 13.230 -5.761 1.00 88.19 128 VAL A O 1
ATOM 1009 N N . ASN A 1 129 ? -1.437 11.087 -5.131 1.00 87.38 129 ASN A N 1
ATOM 1010 C CA .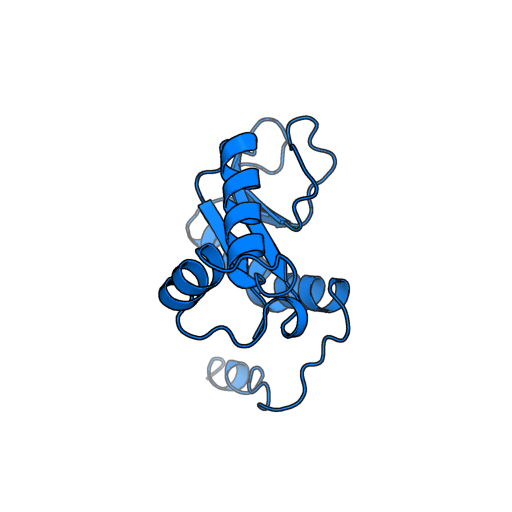 ASN A 1 129 ? -0.514 10.534 -6.126 1.00 87.38 129 ASN A CA 1
ATOM 1011 C C . ASN A 1 129 ? -1.222 10.001 -7.382 1.00 87.38 129 ASN A C 1
ATOM 1013 O O . ASN A 1 129 ? -0.575 9.463 -8.278 1.00 87.38 129 ASN A O 1
ATOM 1017 N N . SER A 1 130 ? -2.552 10.137 -7.469 1.00 88.75 130 SER A N 1
ATOM 1018 C CA . SER A 1 130 ? -3.369 9.577 -8.559 1.00 88.75 130 SER A CA 1
ATOM 1019 C C . SER A 1 130 ? -3.142 8.071 -8.775 1.00 88.75 130 SER A C 1
ATOM 1021 O O . SER A 1 130 ? -3.181 7.571 -9.903 1.00 88.75 130 SER A O 1
ATOM 1023 N N . HIS A 1 131 ? -2.885 7.332 -7.694 1.00 89.75 131 HIS A N 1
ATOM 1024 C CA . HIS A 1 131 ? -2.726 5.884 -7.754 1.00 89.75 131 HIS A CA 1
ATOM 1025 C C . HIS A 1 131 ? -4.090 5.202 -7.812 1.00 89.75 131 HIS A C 1
ATOM 1027 O O . HIS A 1 131 ? -5.034 5.579 -7.119 1.00 89.75 131 HIS A O 1
ATOM 1033 N N . LYS A 1 132 ? -4.188 4.154 -8.632 1.00 88.19 132 LYS A N 1
ATOM 1034 C CA . LYS A 1 132 ? -5.450 3.443 -8.855 1.00 88.19 132 LYS A CA 1
ATOM 1035 C C . LYS A 1 132 ? -5.787 2.483 -7.716 1.00 88.19 132 LYS A C 1
ATOM 1037 O O . LYS A 1 132 ? -6.963 2.249 -7.451 1.00 88.19 132 LYS A O 1
ATOM 1042 N N . TYR A 1 133 ? -4.770 1.917 -7.072 1.00 90.06 133 TYR A N 1
ATOM 1043 C CA . TYR A 1 133 ? -4.933 0.890 -6.047 1.00 90.06 133 TYR A CA 1
ATOM 1044 C C . TYR A 1 133 ? -4.259 1.291 -4.734 1.00 90.06 133 TYR A C 1
ATOM 1046 O O . TYR A 1 133 ? -3.228 1.963 -4.728 1.00 90.06 133 TYR A O 1
ATOM 1054 N N . GLY A 1 134 ? -4.845 0.850 -3.627 1.00 89.69 134 GLY A N 1
ATOM 1055 C CA . GLY A 1 134 ? -4.299 0.996 -2.286 1.00 89.69 134 GLY A CA 1
ATOM 1056 C C . GLY A 1 134 ? -4.339 -0.344 -1.577 1.00 89.69 134 GLY A C 1
ATOM 1057 O O . GLY A 1 134 ? -5.347 -1.047 -1.655 1.00 89.69 134 GLY A O 1
ATOM 1058 N N . VAL A 1 135 ? -3.250 -0.697 -0.909 1.00 89.50 135 VAL A N 1
ATOM 1059 C CA . VAL A 1 135 ? -3.140 -1.917 -0.110 1.00 89.50 135 VAL A CA 1
ATOM 1060 C C . VAL A 1 135 ? -2.812 -1.518 1.319 1.00 89.50 135 VAL A C 1
ATOM 1062 O O . VAL A 1 135 ? -1.895 -0.734 1.544 1.00 89.50 135 VAL A O 1
ATOM 1065 N N . LEU A 1 136 ? -3.567 -2.063 2.268 1.00 87.12 136 LEU A N 1
ATOM 1066 C CA . LEU A 1 136 ? -3.274 -1.997 3.693 1.00 87.12 136 LEU A CA 1
ATOM 1067 C C . LEU A 1 136 ? -2.974 -3.417 4.163 1.00 87.12 136 LEU A C 1
ATOM 1069 O O . LEU A 1 136 ? -3.802 -4.306 3.965 1.00 87.12 136 LEU A O 1
ATOM 1073 N N . THR A 1 137 ? -1.808 -3.636 4.760 1.00 83.75 137 THR A N 1
ATOM 1074 C CA . THR A 1 137 ? -1.394 -4.963 5.233 1.00 83.75 137 THR A CA 1
ATOM 1075 C C . THR A 1 137 ? -0.697 -4.879 6.581 1.00 83.75 137 THR A C 1
ATOM 1077 O O . THR A 1 137 ? -0.070 -3.864 6.896 1.00 83.75 137 THR A O 1
ATOM 1080 N N . SER A 1 138 ? -0.798 -5.956 7.363 1.00 74.25 138 SER A N 1
ATOM 1081 C CA . SER A 1 138 ? -0.031 -6.120 8.596 1.00 74.25 138 SER A CA 1
ATOM 1082 C C . SER A 1 138 ? 0.935 -7.291 8.628 1.00 74.25 138 SER A C 1
ATOM 1084 O O . SER A 1 138 ? 1.554 -7.495 9.664 1.00 74.25 138 SER A O 1
ATOM 1086 N N . TYR A 1 139 ? 1.089 -8.016 7.512 1.00 66.38 139 TYR A N 1
ATOM 1087 C CA . TYR A 1 139 ? 1.856 -9.266 7.446 1.00 66.38 139 TYR A CA 1
ATOM 1088 C C . TYR A 1 139 ? 1.493 -10.213 8.608 1.00 66.38 139 TYR A C 1
ATOM 1090 O O . TYR A 1 139 ? 2.221 -10.332 9.592 1.00 66.38 139 TYR A O 1
ATOM 1098 N N . ASN A 1 140 ? 0.322 -10.843 8.493 1.00 56.88 140 ASN A N 1
ATOM 1099 C CA . ASN A 1 140 ? -0.088 -11.976 9.325 1.00 56.88 140 ASN A CA 1
ATOM 1100 C C . ASN A 1 140 ? -0.142 -13.234 8.470 1.00 56.88 140 ASN A C 1
ATOM 1102 O O . ASN A 1 140 ? -0.649 -13.119 7.330 1.00 56.88 140 ASN A O 1
#

Secondary structure (DSSP, 8-state):
--SHHHHGGG---TT----SSHHHHHHHIIIIIIHHHHHHHHHTT--EEEES----TT--S--SEEEEES-SSTTT-EEEEEEEE--HHHH---S-HHHHHHHHHT-S-GGG-HHHHHHHHHHHHHHHHT-SEEEEE---